Protein AF-B7KFT9-F1 (afdb_monomer)

pLDDT: mean 73.57, std 10.04, range [48.97, 89.81]

Solvent-accessible surface area (backbone atoms only — not comparable to full-atom values): 6494 Å² total; per-residue (Å²): 133,76,73,62,61,58,53,54,51,50,52,51,52,51,50,54,56,57,54,55,63,73,69,56,81,90,66,85,72,70,78,83,74,56,52,67,60,26,22,53,47,32,40,51,52,25,52,58,66,68,42,64,85,56,52,61,53,53,38,64,76,66,67,47,51,76,68,54,46,52,53,51,51,53,52,41,53,54,49,27,52,52,29,41,53,50,22,50,52,40,51,53,25,63,77,70,72,49,81,73,57,68,76,59,42,56,52,39,52,61,62,59,106

Radius of gyration: 26.67 Å; Cα contacts (8 Å, |Δi|>4): 61; chains: 1; bounding box: 37×53×80 Å

Structure (mmCIF, N/CA/C/O backbone):
data_AF-B7KFT9-F1
#
_entry.id   AF-B7KFT9-F1
#
loop_
_atom_site.group_PDB
_atom_site.id
_atom_site.type_symbol
_atom_site.label_atom_id
_atom_site.label_alt_id
_atom_site.label_comp_id
_atom_site.label_asym_id
_atom_site.label_entity_id
_atom_site.label_seq_id
_atom_site.pdbx_PDB_ins_code
_atom_site.Cartn_x
_atom_site.Cartn_y
_atom_site.Cartn_z
_atom_site.occupancy
_atom_site.B_iso_or_equiv
_atom_site.auth_seq_id
_atom_site.auth_comp_id
_atom_site.auth_asym_id
_atom_site.auth_atom_id
_atom_site.pdbx_PDB_model_num
ATOM 1 N N . MET A 1 1 ? 11.076 41.023 -57.574 1.00 50.91 1 MET A N 1
ATOM 2 C CA . MET A 1 1 ? 12.062 40.408 -56.643 1.00 50.91 1 MET A CA 1
ATOM 3 C C . MET A 1 1 ? 11.618 40.264 -55.170 1.00 50.91 1 MET A C 1
ATOM 5 O O . MET A 1 1 ? 12.429 39.828 -54.362 1.00 50.91 1 MET A O 1
ATOM 9 N N . LYS A 1 2 ? 10.359 40.545 -54.775 1.00 49.75 2 LYS A N 1
ATOM 10 C CA . LYS A 1 2 ? 9.922 40.429 -53.358 1.00 49.75 2 LYS A CA 1
ATOM 11 C C . LYS A 1 2 ? 9.443 39.024 -52.929 1.00 49.75 2 LYS A C 1
ATOM 13 O O . LYS A 1 2 ? 9.474 38.719 -51.747 1.00 49.75 2 LYS A O 1
ATOM 18 N N . SER A 1 3 ? 9.062 38.152 -53.870 1.00 54.50 3 SER A N 1
ATOM 19 C CA . SER A 1 3 ? 8.422 36.855 -53.561 1.00 54.50 3 SER A CA 1
ATOM 20 C C . SER A 1 3 ? 9.399 35.714 -53.205 1.00 54.50 3 SER A C 1
ATOM 22 O O . SER A 1 3 ? 9.026 34.774 -52.512 1.00 54.50 3 SER A O 1
ATOM 24 N N . CYS A 1 4 ? 10.672 35.795 -53.617 1.00 52.00 4 CYS A N 1
ATOM 25 C CA . CYS A 1 4 ? 11.648 34.723 -53.361 1.00 52.00 4 CYS A CA 1
ATOM 26 C C . CYS A 1 4 ? 12.202 34.755 -51.921 1.00 52.00 4 CYS A C 1
ATOM 28 O O . CYS A 1 4 ? 12.409 33.715 -51.300 1.00 52.00 4 CYS A O 1
ATOM 30 N N . LYS A 1 5 ? 12.354 35.957 -51.343 1.00 55.03 5 LYS A N 1
ATOM 31 C CA . LYS A 1 5 ? 12.912 36.147 -49.992 1.00 55.03 5 LYS A CA 1
ATOM 32 C C . LYS A 1 5 ? 12.006 35.585 -48.887 1.00 55.03 5 LYS A C 1
ATOM 34 O O . LYS A 1 5 ? 12.515 35.045 -47.912 1.00 55.03 5 LYS A O 1
ATOM 39 N N . SER A 1 6 ? 10.678 35.641 -49.050 1.00 57.47 6 SER A N 1
ATOM 40 C CA . SER A 1 6 ? 9.746 35.111 -48.039 1.00 57.47 6 SER A CA 1
ATOM 41 C C . SER A 1 6 ? 9.670 33.582 -48.035 1.00 57.47 6 SER A C 1
ATOM 43 O O . SER A 1 6 ? 9.377 32.994 -46.998 1.00 57.47 6 SER A O 1
ATOM 45 N N . LYS A 1 7 ? 9.938 32.927 -49.174 1.00 59.19 7 LYS A N 1
ATOM 46 C CA . LYS A 1 7 ? 9.952 31.460 -49.272 1.00 59.19 7 LYS A CA 1
ATOM 47 C C . LYS A 1 7 ? 11.176 30.877 -48.570 1.00 59.19 7 LYS A C 1
ATOM 49 O O . LYS A 1 7 ? 11.033 29.947 -47.789 1.00 59.19 7 LYS A O 1
ATOM 54 N N . ILE A 1 8 ? 12.343 31.490 -48.766 1.00 65.81 8 ILE A N 1
ATOM 55 C CA . ILE A 1 8 ? 13.594 31.079 -48.111 1.00 65.81 8 ILE A CA 1
ATOM 56 C C . ILE A 1 8 ? 13.519 31.317 -46.594 1.00 65.81 8 ILE A C 1
ATOM 58 O O . ILE A 1 8 ? 13.923 30.453 -45.822 1.00 65.81 8 ILE A O 1
ATOM 62 N N . LEU A 1 9 ? 12.917 32.432 -46.157 1.00 67.88 9 LEU A N 1
ATOM 63 C CA . LEU A 1 9 ? 12.706 32.719 -44.733 1.00 67.88 9 LEU A CA 1
ATOM 64 C C . LEU A 1 9 ? 11.788 31.683 -44.058 1.00 67.88 9 LEU A C 1
ATOM 66 O O . LEU A 1 9 ? 12.067 31.245 -42.947 1.00 67.88 9 LEU A O 1
ATOM 70 N N . ARG A 1 10 ? 10.711 31.259 -44.738 1.00 69.06 10 ARG A N 1
ATOM 71 C CA . ARG A 1 10 ? 9.797 30.221 -44.228 1.00 69.06 10 ARG A CA 1
ATOM 72 C C . ARG A 1 10 ? 10.482 28.860 -44.116 1.00 69.06 10 ARG A C 1
ATOM 74 O O . ARG A 1 10 ? 10.305 28.192 -43.108 1.00 69.06 10 ARG A O 1
ATOM 81 N N . ILE A 1 11 ? 11.291 28.487 -45.108 1.00 74.06 11 ILE A N 1
ATOM 82 C CA . ILE A 1 11 ? 12.046 27.225 -45.096 1.00 74.06 11 ILE 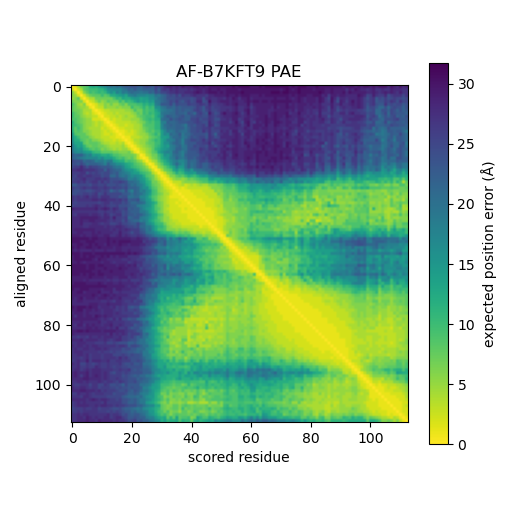A CA 1
ATOM 83 C C . ILE A 1 11 ? 13.080 27.231 -43.963 1.00 74.06 11 ILE A C 1
ATOM 85 O O . ILE A 1 11 ? 13.168 26.262 -43.215 1.00 74.06 11 ILE A O 1
ATOM 89 N N . GLY A 1 12 ? 13.804 28.341 -43.780 1.00 75.06 12 GLY A N 1
ATOM 90 C CA . GLY A 1 12 ? 14.752 28.496 -42.676 1.00 75.06 12 GLY A CA 1
ATOM 91 C C . GLY A 1 12 ? 14.083 28.379 -41.305 1.00 75.06 12 GLY A C 1
ATOM 92 O O . GLY A 1 12 ? 14.577 27.657 -40.445 1.00 75.06 12 GLY A O 1
ATOM 93 N N . LEU A 1 13 ? 12.918 29.012 -41.123 1.00 74.94 13 LEU A N 1
ATOM 94 C CA . LEU A 1 13 ? 12.154 28.917 -39.877 1.00 74.94 13 LEU A CA 1
ATOM 95 C C . LEU A 1 13 ? 11.689 27.479 -39.599 1.00 74.94 13 LEU A C 1
ATOM 97 O O . LEU A 1 13 ? 11.793 27.015 -38.467 1.00 74.94 13 LEU A O 1
ATOM 101 N N . SER A 1 14 ? 11.228 26.754 -40.623 1.00 75.50 14 SER A N 1
ATOM 102 C CA . SER A 1 14 ? 10.828 25.349 -40.488 1.00 75.50 14 SER A CA 1
ATOM 103 C C . SER A 1 14 ? 11.999 24.438 -40.118 1.00 75.50 14 SER A C 1
ATOM 105 O O . SER A 1 14 ? 11.822 23.551 -39.290 1.00 75.50 14 SER A O 1
ATOM 107 N N . ILE A 1 15 ? 13.192 24.671 -40.676 1.00 79.19 15 ILE A N 1
ATOM 108 C CA . ILE A 1 15 ? 14.401 23.897 -40.348 1.00 79.19 15 ILE A CA 1
ATOM 109 C C . ILE A 1 15 ? 14.840 24.159 -38.905 1.00 79.19 15 ILE A C 1
ATOM 111 O O . ILE A 1 15 ? 15.149 23.213 -38.187 1.00 79.19 15 ILE A O 1
ATOM 115 N N . VAL A 1 16 ? 14.823 25.419 -38.456 1.00 78.62 16 VAL A N 1
ATOM 116 C CA . VAL A 1 16 ? 15.152 25.780 -37.065 1.00 78.62 16 VAL A CA 1
ATOM 117 C C . VAL A 1 16 ? 14.157 25.152 -36.087 1.00 78.62 16 VAL A C 1
ATOM 119 O O . VAL A 1 16 ? 14.564 24.608 -35.060 1.00 78.62 16 VAL A O 1
ATOM 122 N N . LEU A 1 17 ? 12.864 25.156 -36.427 1.00 73.12 17 LEU A N 1
ATOM 123 C CA . LEU A 1 17 ? 11.836 24.501 -35.621 1.00 73.12 17 LEU A CA 1
ATOM 124 C C . LEU A 1 17 ? 12.079 22.984 -35.544 1.00 73.12 17 LEU A C 1
ATOM 126 O O . LEU A 1 17 ? 12.048 22.420 -34.453 1.00 73.12 17 LEU A O 1
ATOM 130 N N . LEU A 1 18 ? 12.399 22.336 -36.670 1.00 74.69 18 LEU A N 1
ATOM 131 C CA . LEU A 1 18 ? 12.687 20.898 -36.716 1.00 74.69 18 LEU A CA 1
ATOM 132 C C . LEU A 1 18 ? 13.951 20.528 -35.922 1.00 74.69 18 LEU A C 1
ATOM 134 O O . LEU A 1 18 ? 13.970 19.507 -35.241 1.00 74.69 18 LEU A O 1
ATOM 138 N N . LEU A 1 19 ? 14.991 21.369 -35.970 1.00 72.25 19 LEU A N 1
ATOM 139 C CA . LEU A 1 19 ? 16.220 21.165 -35.196 1.00 72.25 19 LEU A CA 1
ATOM 140 C C . LEU A 1 19 ? 15.979 21.289 -33.689 1.00 72.25 19 LEU A C 1
ATOM 142 O O . LEU A 1 19 ? 16.596 20.565 -32.914 1.00 72.25 19 LEU A O 1
ATOM 146 N N . SER A 1 20 ? 15.069 22.170 -33.261 1.00 66.38 20 SER A N 1
ATOM 147 C CA . SER A 1 20 ? 14.755 22.327 -31.836 1.00 66.38 20 SER A CA 1
ATOM 148 C C . SER A 1 20 ? 14.113 21.075 -31.224 1.00 66.38 20 SER A C 1
ATOM 150 O O . SER A 1 20 ? 14.356 20.789 -30.055 1.00 66.38 20 SER A O 1
ATOM 152 N N . LEU A 1 21 ? 13.393 20.272 -32.023 1.00 64.56 21 LEU A N 1
ATOM 153 C CA . LEU A 1 21 ? 12.817 18.987 -31.601 1.00 64.56 21 LEU A CA 1
ATOM 154 C C . LEU A 1 21 ? 13.876 17.901 -31.335 1.00 64.56 21 LEU A C 1
ATOM 156 O O . LEU A 1 21 ? 13.658 17.037 -30.489 1.00 64.56 21 LEU A O 1
ATOM 160 N N . LEU A 1 22 ? 15.034 17.968 -32.002 1.00 63.88 22 LEU A N 1
ATOM 161 C CA . LEU A 1 22 ? 16.153 17.029 -31.826 1.00 63.88 22 LEU A CA 1
ATOM 162 C C . LEU A 1 22 ? 16.964 17.273 -30.543 1.00 63.88 22 LEU A C 1
ATOM 164 O O . LEU A 1 22 ? 17.696 16.387 -30.114 1.00 63.88 22 LEU A O 1
ATOM 168 N N . ILE A 1 23 ? 16.838 18.456 -29.932 1.00 61.75 23 ILE A N 1
ATOM 169 C CA . ILE A 1 23 ? 17.576 18.838 -28.715 1.00 61.75 23 ILE A CA 1
ATOM 170 C C . ILE A 1 23 ? 16.734 18.585 -27.450 1.00 61.75 23 ILE A C 1
ATOM 172 O O . ILE A 1 23 ? 17.242 18.705 -26.336 1.00 61.75 23 ILE A O 1
ATOM 176 N N . LEU A 1 24 ? 15.459 18.188 -27.576 1.00 58.47 24 LEU A N 1
ATOM 177 C CA . LEU A 1 24 ? 14.690 17.790 -26.397 1.00 58.47 24 LEU A CA 1
ATOM 178 C C . LEU A 1 24 ? 15.303 16.520 -25.788 1.00 58.47 24 LEU A C 1
ATOM 180 O O . LEU A 1 24 ? 15.376 15.497 -26.475 1.00 58.47 24 LEU A O 1
ATOM 184 N N . PRO A 1 25 ? 15.696 16.528 -24.503 1.00 58.94 25 PRO A N 1
ATOM 185 C CA . PRO A 1 25 ? 16.131 15.315 -23.831 1.00 58.94 25 PRO A CA 1
ATOM 186 C C . PRO A 1 25 ? 14.944 14.344 -23.763 1.00 58.94 25 PRO A C 1
ATOM 188 O O . PRO A 1 25 ? 14.019 14.522 -22.978 1.00 58.94 25 PRO A O 1
ATOM 191 N N . HIS A 1 26 ? 14.962 13.301 -24.596 1.00 56.09 26 HIS A N 1
ATOM 192 C CA . HIS A 1 26 ? 13.919 12.265 -24.685 1.00 56.09 26 HIS A CA 1
ATOM 193 C C . HIS A 1 26 ? 13.927 11.287 -23.495 1.00 56.09 26 HIS A C 1
ATOM 195 O O . HIS A 1 26 ? 13.491 10.145 -23.607 1.00 56.09 26 HIS A O 1
ATOM 201 N N . GLN A 1 27 ? 14.465 11.691 -22.348 1.00 55.84 27 GLN A N 1
ATOM 202 C CA . GLN A 1 27 ? 14.792 10.774 -21.265 1.00 55.84 27 GLN A CA 1
ATOM 203 C C . GLN A 1 27 ? 14.294 11.320 -19.934 1.00 55.84 27 GLN A C 1
ATOM 205 O O . GLN A 1 27 ? 15.061 11.709 -19.058 1.00 55.84 27 GLN A O 1
ATOM 210 N N . VAL A 1 28 ? 12.971 11.305 -19.767 1.00 53.75 28 VAL A N 1
ATOM 211 C CA . VAL A 1 28 ? 12.363 11.289 -18.434 1.00 53.75 28 VAL A CA 1
ATOM 212 C C . VAL A 1 28 ? 12.514 9.862 -17.905 1.00 53.75 28 VAL A C 1
ATOM 214 O O . VAL A 1 28 ? 11.581 9.062 -17.946 1.00 53.75 28 VAL A O 1
ATOM 217 N N . PHE A 1 29 ? 13.7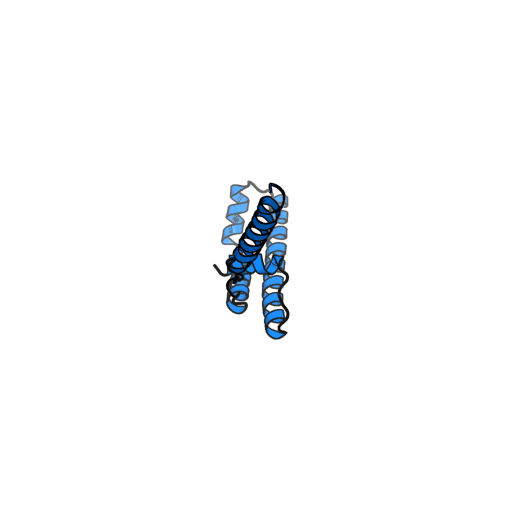23 9.498 -17.475 1.00 48.97 29 PHE A N 1
ATOM 218 C CA . PHE A 1 29 ? 13.919 8.270 -16.712 1.00 48.97 29 PHE A CA 1
ATOM 219 C C . PHE A 1 29 ? 13.243 8.464 -15.355 1.00 48.97 29 PHE A C 1
ATOM 221 O O . PHE A 1 29 ? 13.796 9.085 -14.449 1.00 48.97 29 PHE A O 1
ATOM 228 N N . ALA A 1 30 ? 12.016 7.957 -15.219 1.00 57.25 30 ALA A N 1
ATOM 229 C CA . ALA A 1 30 ? 11.467 7.684 -13.901 1.00 57.25 30 ALA A CA 1
ATOM 230 C C . ALA A 1 30 ? 12.447 6.737 -13.199 1.00 57.25 30 ALA A C 1
ATOM 232 O O . ALA A 1 30 ? 12.845 5.726 -13.786 1.00 57.25 30 ALA A O 1
ATOM 233 N N . ALA A 1 31 ? 12.872 7.089 -11.983 1.00 62.69 31 ALA A N 1
ATOM 234 C CA . ALA A 1 31 ? 13.742 6.229 -11.196 1.00 62.69 31 ALA A CA 1
ATOM 235 C C . ALA A 1 31 ? 13.127 4.816 -11.142 1.00 62.69 31 ALA A C 1
ATOM 237 O O . ALA A 1 31 ? 11.913 4.696 -10.943 1.00 62.69 31 ALA A O 1
ATOM 238 N N . PRO A 1 32 ? 13.912 3.752 -11.381 1.00 64.38 32 PRO A N 1
ATOM 239 C CA . PRO A 1 32 ? 13.388 2.400 -11.306 1.00 64.38 32 PRO A CA 1
ATOM 240 C C . PRO A 1 32 ? 12.899 2.147 -9.877 1.00 64.38 32 PRO A C 1
ATOM 242 O O . PRO A 1 32 ? 13.666 2.279 -8.927 1.00 64.38 32 PRO A O 1
ATOM 245 N N . LEU A 1 33 ? 11.612 1.821 -9.741 1.00 67.75 33 LEU A N 1
ATOM 246 C CA . LEU A 1 33 ? 11.014 1.413 -8.473 1.00 67.75 33 LEU A CA 1
ATOM 247 C C . LEU A 1 33 ? 11.712 0.134 -8.003 1.00 67.75 33 LEU A C 1
ATOM 249 O O . LEU A 1 33 ? 11.803 -0.819 -8.778 1.00 67.75 33 LEU A O 1
ATOM 253 N N . ASN A 1 34 ? 12.161 0.086 -6.752 1.00 81.31 34 ASN A N 1
ATOM 254 C CA . ASN A 1 34 ? 12.583 -1.162 -6.126 1.00 81.31 34 ASN A CA 1
ATOM 255 C C . ASN A 1 34 ? 11.345 -1.849 -5.513 1.00 81.31 34 ASN A C 1
ATOM 257 O O . ASN A 1 34 ? 10.896 -1.442 -4.435 1.00 81.31 34 ASN A O 1
ATOM 261 N N . PRO A 1 35 ? 10.766 -2.872 -6.173 1.00 73.25 35 PRO A N 1
ATOM 262 C CA . PRO A 1 35 ? 9.503 -3.478 -5.748 1.00 73.25 35 PRO A CA 1
ATOM 263 C C . PRO A 1 35 ? 9.593 -4.136 -4.367 1.00 73.25 35 PRO A C 1
ATOM 265 O O . PRO A 1 35 ? 8.635 -4.077 -3.599 1.00 73.25 35 PRO A O 1
ATOM 268 N N . GLU A 1 36 ? 10.749 -4.691 -4.006 1.00 76.69 36 GLU A N 1
ATOM 269 C CA . GLU A 1 36 ? 10.965 -5.339 -2.714 1.00 76.69 36 GLU A CA 1
ATOM 270 C C . GLU A 1 36 ? 10.977 -4.311 -1.575 1.00 76.69 36 GLU A C 1
ATOM 272 O O . GLU A 1 36 ? 10.240 -4.440 -0.595 1.00 76.69 36 GLU A O 1
ATOM 277 N N . LYS A 1 37 ? 11.740 -3.225 -1.742 1.00 80.31 37 LYS A N 1
ATOM 278 C CA . LYS A 1 37 ? 11.789 -2.119 -0.776 1.00 80.31 37 LYS A CA 1
ATOM 279 C C . LYS A 1 37 ? 10.438 -1.408 -0.658 1.00 80.31 37 LYS A C 1
ATOM 281 O O . LYS A 1 37 ? 10.029 -1.044 0.447 1.00 80.31 37 LYS A O 1
ATOM 286 N N . ALA A 1 38 ? 9.735 -1.225 -1.774 1.00 79.31 38 ALA A N 1
ATOM 287 C CA . ALA A 1 38 ? 8.410 -0.616 -1.796 1.00 79.31 38 ALA A CA 1
ATOM 288 C C . ALA A 1 38 ? 7.358 -1.504 -1.106 1.00 79.31 38 ALA A C 1
ATOM 290 O O . ALA A 1 38 ? 6.565 -0.999 -0.308 1.00 79.31 38 ALA A O 1
ATOM 291 N N . SER A 1 39 ? 7.393 -2.820 -1.342 1.00 79.38 39 SER A N 1
ATOM 292 C CA . SER A 1 39 ? 6.541 -3.807 -0.664 1.00 79.38 39 SER A CA 1
ATOM 293 C C . SER A 1 39 ? 6.779 -3.785 0.850 1.00 79.38 39 SER A C 1
ATOM 295 O O . SER A 1 39 ? 5.841 -3.548 1.608 1.00 79.38 39 SER A O 1
ATOM 297 N N . GLN A 1 40 ? 8.039 -3.877 1.295 1.00 84.06 40 GLN A N 1
ATOM 298 C CA . GLN A 1 40 ? 8.391 -3.855 2.721 1.00 84.06 40 GLN A CA 1
ATOM 299 C C . GLN A 1 40 ? 7.971 -2.559 3.428 1.00 84.06 40 GLN A C 1
ATOM 301 O O . GLN A 1 40 ? 7.466 -2.593 4.550 1.00 84.06 40 GLN A O 1
ATOM 306 N N . LYS A 1 41 ? 8.174 -1.391 2.803 1.00 83.44 41 LYS A N 1
ATOM 307 C CA . LYS A 1 41 ? 7.751 -0.112 3.397 1.00 83.44 41 LYS A CA 1
ATOM 308 C C . LYS A 1 41 ? 6.229 0.025 3.458 1.00 83.44 41 LYS A C 1
ATOM 310 O O . LYS A 1 41 ?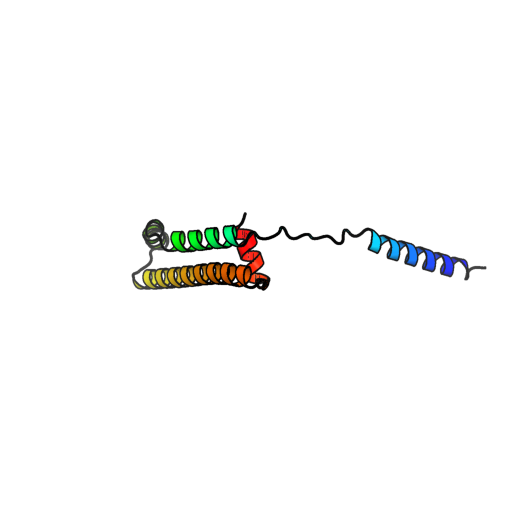 5.714 0.588 4.421 1.00 83.44 41 LYS A O 1
ATOM 315 N N . THR A 1 42 ? 5.520 -0.493 2.459 1.00 81.56 42 THR A N 1
ATOM 316 C CA . THR A 1 42 ? 4.051 -0.503 2.437 1.00 81.56 42 THR A CA 1
ATOM 317 C C . THR A 1 42 ? 3.496 -1.421 3.527 1.00 81.56 42 THR A C 1
ATOM 319 O O . THR A 1 42 ? 2.575 -1.030 4.240 1.00 81.56 42 THR A O 1
ATOM 322 N N . GLU A 1 43 ? 4.108 -2.589 3.722 1.00 82.50 43 GLU A N 1
ATOM 323 C CA . GLU A 1 43 ? 3.777 -3.529 4.798 1.00 82.50 43 GLU A CA 1
ATOM 324 C C . GLU A 1 43 ? 4.017 -2.906 6.183 1.00 82.50 43 GLU A C 1
ATOM 326 O O . GLU A 1 43 ? 3.114 -2.880 7.016 1.00 82.50 43 GLU A O 1
ATOM 331 N N . ARG A 1 44 ? 5.168 -2.249 6.395 1.00 82.69 44 ARG A N 1
ATOM 332 C CA . ARG A 1 44 ? 5.436 -1.507 7.642 1.00 82.69 44 ARG A CA 1
ATOM 333 C C . ARG A 1 44 ? 4.438 -0.380 7.899 1.00 82.69 44 ARG A 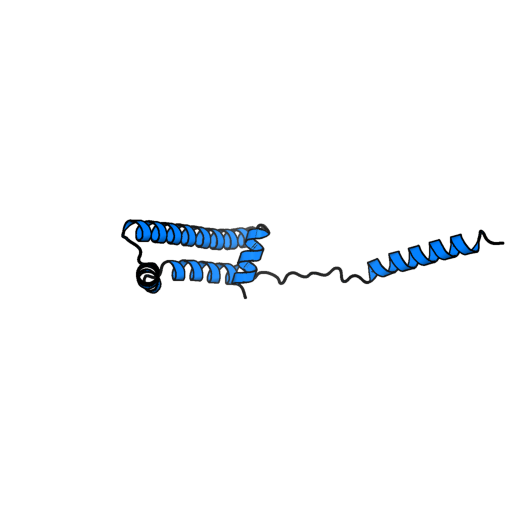C 1
ATOM 335 O O . ARG A 1 44 ? 4.072 -0.141 9.045 1.00 82.69 44 ARG A O 1
ATOM 342 N N . ALA A 1 45 ? 4.013 0.340 6.863 1.00 80.56 45 ALA A N 1
ATOM 343 C CA . ALA A 1 45 ? 3.004 1.386 7.014 1.00 80.56 45 ALA A CA 1
ATOM 344 C C . ALA A 1 45 ? 1.648 0.806 7.441 1.00 80.56 45 ALA A C 1
ATOM 346 O O . ALA A 1 45 ? 0.965 1.402 8.273 1.00 80.56 45 ALA A O 1
ATOM 347 N N . ALA A 1 46 ? 1.294 -0.367 6.913 1.00 79.62 46 ALA A N 1
ATOM 348 C CA . ALA A 1 46 ? 0.105 -1.104 7.315 1.00 79.62 46 ALA A CA 1
ATOM 349 C C . ALA A 1 46 ? 0.167 -1.476 8.811 1.00 79.62 46 ALA A C 1
ATOM 351 O O . ALA A 1 46 ? -0.770 -1.187 9.555 1.00 79.62 46 ALA A O 1
ATOM 352 N N . ASP A 1 47 ? 1.312 -1.980 9.279 1.00 80.56 47 ASP A N 1
ATOM 353 C CA . ASP A 1 47 ? 1.516 -2.330 10.691 1.00 80.56 47 ASP A CA 1
ATOM 354 C C . ASP A 1 47 ? 1.473 -1.108 11.624 1.00 80.56 47 ASP A C 1
ATOM 356 O O . ASP A 1 47 ? 0.859 -1.160 12.689 1.00 80.56 47 ASP A O 1
ATOM 360 N N . ILE A 1 48 ? 2.070 0.021 11.224 1.00 78.75 48 ILE A N 1
ATOM 361 C CA . ILE A 1 48 ? 2.058 1.266 12.016 1.00 78.75 48 ILE A CA 1
ATOM 362 C C . ILE A 1 48 ? 0.631 1.802 12.187 1.00 78.75 48 ILE A C 1
ATOM 364 O O . ILE A 1 48 ? 0.280 2.285 13.264 1.00 78.75 48 ILE A O 1
ATOM 368 N N . ILE A 1 49 ? -0.209 1.702 11.152 1.00 71.81 49 ILE A N 1
ATOM 369 C CA . ILE A 1 49 ? -1.607 2.152 11.215 1.00 71.81 49 ILE A CA 1
ATOM 370 C C . ILE A 1 49 ? -2.409 1.337 12.234 1.00 71.81 49 ILE A C 1
ATOM 372 O O . ILE A 1 49 ? -3.314 1.890 12.864 1.00 71.81 49 ILE A O 1
ATOM 376 N N . VAL A 1 50 ? -2.077 0.061 12.426 1.00 69.62 50 VAL A N 1
ATOM 377 C CA . VAL A 1 50 ? -2.783 -0.842 13.346 1.00 69.62 50 VAL A CA 1
ATOM 378 C C . VAL A 1 50 ? -2.286 -0.716 14.790 1.00 69.62 50 VAL A C 1
ATOM 380 O O . VAL A 1 50 ? -3.033 -1.030 15.712 1.00 69.62 50 VAL A O 1
ATOM 383 N N . GLN A 1 51 ? -1.070 -0.214 15.031 1.00 71.06 51 GLN A N 1
ATOM 384 C CA . GLN A 1 51 ? -0.541 -0.111 16.395 1.00 71.06 51 GLN A CA 1
ATOM 385 C C . GLN A 1 51 ? -1.377 0.820 17.301 1.00 71.06 51 GLN A C 1
ATOM 387 O O . GLN A 1 51 ? -1.628 1.996 17.000 1.00 71.06 51 GLN A O 1
ATOM 392 N N . ASP A 1 52 ? -1.750 0.282 18.468 1.00 59.31 52 ASP A N 1
ATOM 393 C CA . ASP A 1 52 ? -2.637 0.885 19.477 1.00 59.31 52 ASP A CA 1
ATOM 394 C C . ASP A 1 52 ? -2.148 2.234 20.027 1.00 59.31 52 ASP A C 1
ATOM 396 O O . ASP A 1 52 ? -2.950 3.070 20.449 1.00 59.31 52 ASP A O 1
ATOM 400 N N . ASN A 1 53 ? -0.846 2.510 19.944 1.00 60.00 53 ASN A N 1
ATOM 401 C CA . ASN A 1 53 ? -0.234 3.736 20.467 1.00 60.00 53 ASN A CA 1
ATOM 402 C C . ASN A 1 53 ? -0.789 5.017 19.811 1.00 60.00 53 ASN A C 1
ATOM 404 O O . ASN A 1 53 ? -0.733 6.095 20.400 1.00 60.00 53 ASN A O 1
ATOM 408 N N . GLN A 1 54 ? -1.361 4.919 18.605 1.00 61.44 54 GLN A N 1
ATOM 409 C CA . GLN A 1 54 ? -2.044 6.040 17.945 1.00 61.44 54 GLN A CA 1
ATOM 410 C C . GLN A 1 54 ? -3.570 6.020 18.118 1.00 61.44 54 GLN A C 1
ATOM 412 O O . GLN A 1 54 ? -4.250 6.977 17.754 1.00 61.44 54 GLN A O 1
ATOM 417 N N . LYS A 1 55 ? -4.144 4.937 18.648 1.00 63.22 55 LYS A N 1
ATOM 418 C CA . LYS A 1 55 ? -5.593 4.762 18.819 1.00 63.22 55 LYS A CA 1
ATOM 419 C C . LYS A 1 55 ? -6.141 5.622 19.951 1.00 63.22 55 LYS A C 1
ATOM 421 O O . LYS A 1 55 ? -7.120 6.336 19.748 1.00 63.22 55 LYS A O 1
ATOM 426 N N . GLU A 1 56 ? -5.473 5.638 21.100 1.00 65.88 56 GLU A N 1
ATOM 427 C CA . GLU A 1 56 ? -5.859 6.520 22.208 1.00 65.88 56 GLU A CA 1
ATOM 428 C C . GLU A 1 56 ? -5.682 8.009 21.874 1.00 65.88 56 GLU A C 1
ATOM 430 O O . GLU A 1 56 ? -6.522 8.826 22.253 1.00 65.88 56 GLU A O 1
ATOM 435 N N . ASN A 1 57 ? -4.625 8.370 21.137 1.00 68.00 57 ASN A N 1
ATOM 436 C CA . ASN A 1 57 ? -4.325 9.767 20.812 1.00 68.00 57 ASN A CA 1
ATOM 437 C C . ASN A 1 57 ? -5.418 10.390 19.925 1.00 68.00 57 ASN A C 1
ATOM 439 O O . ASN A 1 57 ? -5.934 11.458 20.240 1.00 68.00 57 ASN A O 1
ATOM 443 N N . VAL A 1 58 ? -5.863 9.676 18.884 1.00 67.81 58 VAL A N 1
ATOM 444 C CA . VAL A 1 58 ? -6.946 10.141 17.998 1.00 67.81 58 VAL A CA 1
ATOM 445 C C . VAL A 1 58 ? -8.278 10.244 18.750 1.00 67.81 58 VAL A C 1
ATOM 447 O O . VAL A 1 58 ? -8.988 11.237 18.609 1.00 67.81 58 VAL A O 1
ATOM 450 N N . LYS A 1 59 ? -8.610 9.274 19.612 1.00 70.06 59 LYS A N 1
ATOM 451 C CA . LYS A 1 59 ? -9.840 9.344 20.422 1.00 70.06 59 LYS A CA 1
ATOM 452 C C . LYS A 1 59 ? -9.863 10.576 21.327 1.00 70.06 59 LYS A C 1
ATOM 454 O O . LYS A 1 59 ? -10.889 11.249 21.403 1.00 70.06 59 LYS A O 1
ATOM 459 N N . ARG A 1 60 ? -8.732 10.890 21.971 1.00 70.88 60 ARG A N 1
ATOM 460 C CA . ARG A 1 60 ? -8.601 12.050 22.865 1.00 70.88 60 ARG A CA 1
ATOM 461 C C . ARG A 1 60 ? -8.544 13.379 22.111 1.00 70.88 60 ARG A C 1
ATOM 463 O O . ARG A 1 60 ? -9.212 14.314 22.533 1.00 70.88 60 ARG A O 1
ATOM 470 N N . GLN A 1 61 ? -7.805 13.469 21.001 1.00 69.44 61 GLN A N 1
ATOM 471 C CA . GLN A 1 61 ? -7.704 14.702 20.203 1.00 69.44 61 GLN A CA 1
ATOM 472 C C . GLN A 1 61 ? -9.038 15.129 19.592 1.00 69.44 61 GLN A C 1
ATOM 474 O O . GLN A 1 61 ? -9.321 16.321 19.523 1.00 69.44 61 GLN A O 1
ATOM 479 N N . PHE A 1 62 ? -9.849 14.168 19.149 1.00 74.88 62 PHE A N 1
ATOM 480 C CA . PHE A 1 62 ? -11.093 14.451 18.435 1.00 74.88 62 PHE A CA 1
ATOM 481 C C . PHE A 1 62 ? -12.349 14.282 19.299 1.00 74.88 62 PHE A C 1
ATOM 483 O O . PHE A 1 62 ? -13.454 14.421 18.782 1.00 74.88 62 PHE A O 1
ATOM 490 N N . GLY A 1 63 ? -12.202 13.987 20.599 1.00 73.44 63 GLY A N 1
ATOM 491 C CA . GLY A 1 63 ? -13.332 13.819 21.521 1.00 73.44 63 GLY A CA 1
ATOM 492 C C . GLY A 1 63 ? -14.337 12.767 21.045 1.00 73.44 63 GLY A C 1
ATOM 493 O O . GLY A 1 63 ? -15.546 12.970 21.151 1.00 73.44 63 GLY A O 1
ATOM 494 N N . LEU A 1 64 ? -13.847 11.678 20.444 1.00 74.94 64 LEU A N 1
ATOM 495 C CA . LEU A 1 64 ? -14.701 10.700 19.774 1.00 74.94 64 LEU A CA 1
ATOM 496 C C . LEU A 1 64 ? -15.519 9.913 20.801 1.00 74.94 64 LEU A C 1
ATOM 498 O O . LEU A 1 64 ? -14.965 9.305 21.717 1.00 74.94 64 LEU A O 1
ATOM 502 N N . ASN A 1 65 ? -16.837 9.879 20.607 1.00 76.62 65 ASN A N 1
ATOM 503 C CA . ASN A 1 65 ? -17.713 8.933 21.294 1.00 76.62 65 ASN A CA 1
ATOM 504 C C . ASN A 1 65 ? -17.496 7.503 20.754 1.00 76.62 65 ASN A C 1
ATOM 506 O O . ASN A 1 65 ? -16.786 7.300 19.765 1.00 76.62 65 ASN A O 1
ATOM 510 N N . GLU A 1 66 ? -18.103 6.497 21.390 1.00 72.62 66 GLU A N 1
ATOM 511 C CA . GLU A 1 66 ? -17.932 5.083 21.007 1.00 72.62 66 GLU A CA 1
ATOM 512 C C . GLU A 1 66 ? -18.211 4.831 19.517 1.00 72.62 66 GLU A C 1
ATOM 514 O O . GLU A 1 66 ? -17.453 4.127 18.853 1.00 72.62 66 GLU A O 1
ATOM 519 N N . HIS A 1 67 ? -19.226 5.495 18.956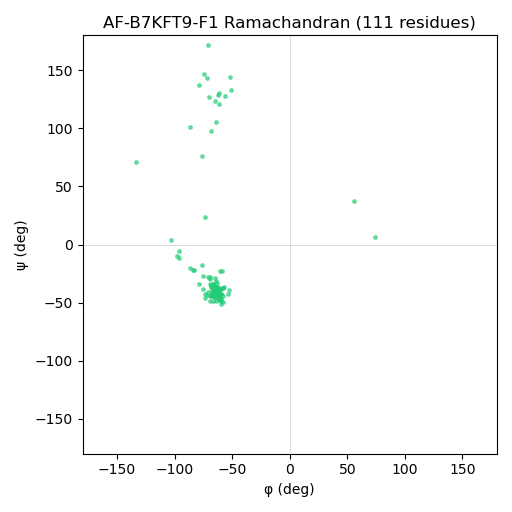 1.00 73.75 67 HIS A N 1
ATOM 520 C CA . HIS A 1 67 ? -19.566 5.384 17.539 1.00 73.75 67 HIS A CA 1
ATOM 521 C C . HIS A 1 67 ? -18.498 5.998 16.614 1.00 73.75 67 HIS A C 1
ATOM 523 O O . HIS A 1 67 ? -18.097 5.389 15.623 1.00 73.75 67 HIS A O 1
ATOM 529 N N . GLY A 1 68 ? -17.981 7.185 16.950 1.00 73.75 68 GLY A N 1
ATOM 530 C CA . GLY A 1 68 ? -16.886 7.819 16.212 1.00 73.75 68 GLY A CA 1
ATOM 531 C C . GLY A 1 68 ? -15.589 7.010 16.283 1.00 73.75 68 GLY A C 1
ATOM 532 O O . GLY A 1 68 ? -14.872 6.896 15.290 1.00 73.75 68 GLY A O 1
ATOM 533 N N . SER A 1 69 ? -15.321 6.382 17.429 1.00 78.06 69 SER A N 1
ATOM 534 C CA . SER A 1 69 ? -14.207 5.447 17.590 1.00 78.06 69 SER A CA 1
ATOM 535 C C . SER A 1 69 ? -14.339 4.236 16.666 1.00 78.06 69 SER A C 1
ATOM 537 O O . SER A 1 69 ? -13.352 3.827 16.063 1.00 78.06 69 SER A O 1
ATOM 539 N N . GLU A 1 70 ? -15.533 3.659 16.549 1.00 81.44 70 GLU A N 1
ATOM 540 C CA . GLU A 1 70 ? -15.771 2.487 15.702 1.00 81.44 70 GLU A CA 1
ATOM 541 C C . GLU A 1 70 ? -15.578 2.809 14.210 1.00 81.44 70 GLU A C 1
ATOM 543 O O . GLU A 1 70 ? -15.025 2.008 13.455 1.00 81.44 70 GLU A O 1
ATOM 548 N N . LEU A 1 71 ? -15.988 4.005 13.772 1.00 82.81 71 LEU A N 1
ATOM 549 C CA . LEU A 1 71 ? -15.755 4.472 12.402 1.00 82.81 71 LEU A CA 1
ATOM 550 C C . LEU A 1 71 ? -14.265 4.667 12.103 1.00 82.81 71 LEU A C 1
ATOM 552 O O . LEU A 1 71 ? -13.806 4.301 11.019 1.00 82.81 71 LEU A O 1
ATOM 556 N N . VAL A 1 72 ? -13.510 5.215 13.059 1.00 81.81 72 VAL A N 1
ATOM 557 C CA . VAL A 1 72 ? -12.054 5.365 12.935 1.00 81.81 72 VAL A CA 1
ATOM 558 C C . VAL A 1 72 ? -11.369 4.003 12.884 1.00 81.81 72 VAL A C 1
ATOM 560 O O . VAL A 1 72 ? -10.508 3.799 12.031 1.00 81.81 72 VAL A O 1
ATOM 563 N N . ASP A 1 73 ? -11.780 3.060 13.729 1.00 82.00 73 ASP A N 1
ATOM 564 C CA . ASP A 1 73 ? -11.239 1.699 13.727 1.00 82.00 73 ASP A CA 1
ATOM 565 C C . ASP A 1 73 ? -11.506 1.010 12.373 1.00 82.00 73 ASP A C 1
ATOM 567 O O . ASP A 1 73 ? -10.565 0.578 11.707 1.00 82.00 73 ASP A O 1
ATOM 571 N N . LYS A 1 74 ? -12.743 1.067 11.856 1.00 85.75 74 LYS A N 1
ATOM 572 C CA . LYS A 1 74 ? -13.088 0.538 10.518 1.00 85.75 74 LYS A CA 1
ATOM 573 C C . LYS A 1 74 ? -12.293 1.191 9.386 1.00 85.75 74 LYS A C 1
ATOM 575 O O . LYS A 1 74 ? -11.958 0.533 8.399 1.00 85.75 74 LYS A O 1
ATOM 580 N N . ALA A 1 75 ? -12.020 2.492 9.476 1.00 85.25 75 ALA A N 1
ATOM 581 C CA . ALA A 1 75 ? -11.222 3.193 8.475 1.00 85.25 75 ALA A CA 1
ATOM 582 C C . ALA A 1 75 ? -9.756 2.730 8.490 1.00 85.25 75 ALA A C 1
ATOM 584 O O . ALA A 1 75 ? -9.161 2.565 7.422 1.00 85.25 75 ALA A O 1
ATOM 585 N N . ARG A 1 76 ? -9.193 2.480 9.679 1.00 82.06 76 ARG A N 1
ATOM 586 C CA . ARG A 1 76 ? -7.828 1.961 9.851 1.00 82.06 76 ARG A CA 1
ATOM 587 C C . ARG A 1 76 ? -7.706 0.536 9.335 1.00 82.06 76 ARG A C 1
ATOM 589 O O . ARG A 1 76 ? -6.772 0.264 8.586 1.00 82.06 76 ARG A O 1
ATOM 596 N N . ASP A 1 77 ? -8.680 -0.319 9.630 1.00 86.94 77 ASP A N 1
ATOM 597 C CA . ASP A 1 77 ? -8.707 -1.697 9.132 1.00 86.94 77 ASP A CA 1
ATOM 598 C C . ASP A 1 77 ? -8.735 -1.730 7.600 1.00 86.94 77 ASP A C 1
ATOM 600 O O . ASP A 1 77 ? -7.899 -2.374 6.967 1.00 86.94 77 ASP A O 1
ATOM 604 N N . ARG A 1 78 ? -9.606 -0.924 6.978 1.00 87.94 78 ARG A N 1
ATOM 605 C CA . ARG A 1 78 ? -9.658 -0.798 5.511 1.00 87.94 78 ARG A CA 1
ATOM 606 C C . ARG A 1 78 ? -8.367 -0.243 4.911 1.00 87.94 78 ARG A C 1
ATOM 608 O O . ARG A 1 78 ? -7.994 -0.621 3.800 1.00 87.94 78 ARG A O 1
ATOM 615 N N . ALA A 1 79 ? -7.705 0.691 5.593 1.00 84.88 79 ALA A N 1
ATOM 616 C CA . ALA A 1 79 ? -6.426 1.230 5.139 1.00 84.88 79 ALA A CA 1
ATOM 617 C C . ALA A 1 79 ? -5.323 0.163 5.206 1.00 84.88 79 ALA A C 1
ATOM 619 O O . ALA A 1 79 ? -4.585 -0.010 4.238 1.00 84.88 79 ALA A O 1
ATOM 620 N N . ASN A 1 80 ? -5.266 -0.592 6.304 1.00 85.81 80 ASN A N 1
ATOM 621 C CA . ASN A 1 80 ? -4.357 -1.717 6.493 1.00 85.81 80 ASN A CA 1
ATOM 622 C C . ASN A 1 80 ? -4.547 -2.785 5.402 1.00 85.81 80 ASN A C 1
ATOM 624 O O . ASN A 1 80 ? -3.588 -3.151 4.725 1.00 85.81 80 ASN A O 1
ATOM 628 N N . GLU A 1 81 ? -5.786 -3.212 5.147 1.00 89.69 81 GLU A N 1
ATOM 629 C CA . GLU A 1 81 ? -6.109 -4.169 4.080 1.00 89.69 81 GLU A CA 1
ATOM 630 C C . GLU A 1 81 ? -5.660 -3.681 2.698 1.00 89.69 81 GLU A C 1
ATOM 632 O O . GLU A 1 81 ? -5.058 -4.434 1.929 1.00 89.69 81 GLU A O 1
ATOM 637 N N . LYS A 1 82 ? -5.909 -2.405 2.373 1.00 88.31 82 LYS A N 1
ATOM 638 C CA . LYS A 1 82 ? -5.490 -1.827 1.088 1.00 88.31 82 LYS A CA 1
ATOM 639 C C . LYS A 1 82 ? -3.974 -1.785 0.934 1.00 88.31 82 LYS A C 1
ATOM 641 O O . LYS A 1 82 ? -3.481 -2.059 -0.159 1.00 88.31 82 LYS A O 1
ATOM 646 N N . LEU A 1 83 ? -3.245 -1.443 1.995 1.00 85.81 83 LEU A N 1
ATOM 647 C CA . LEU A 1 83 ? -1.784 -1.392 1.971 1.00 85.81 83 LEU A CA 1
ATOM 648 C C . LEU A 1 83 ? -1.182 -2.794 1.850 1.00 85.81 83 LEU A C 1
ATOM 650 O O . LEU A 1 83 ? -0.319 -2.996 0.998 1.00 85.81 83 LEU A O 1
ATOM 654 N N . LYS A 1 84 ? -1.692 -3.778 2.600 1.00 86.56 84 LYS A N 1
ATOM 655 C CA . LYS A 1 84 ? -1.281 -5.183 2.452 1.00 86.56 84 LYS A CA 1
ATOM 656 C C . LYS A 1 84 ? -1.553 -5.703 1.043 1.00 86.56 84 LYS A C 1
ATOM 658 O O . LYS A 1 84 ? -0.635 -6.169 0.379 1.00 86.56 84 LYS A O 1
ATOM 663 N N . SER A 1 85 ? -2.764 -5.485 0.525 1.00 89.81 85 SER A N 1
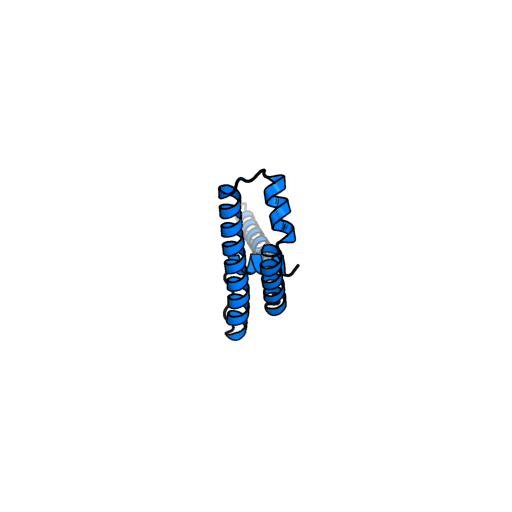ATOM 664 C CA . SER A 1 85 ? -3.113 -5.865 -0.850 1.00 89.81 85 SER A CA 1
ATOM 665 C C . SER A 1 85 ? -2.191 -5.220 -1.889 1.00 89.81 85 SER A C 1
ATOM 667 O O . SER A 1 85 ? -1.860 -5.847 -2.894 1.00 89.81 85 SER A O 1
ATOM 669 N N . LEU A 1 86 ? -1.767 -3.972 -1.674 1.00 86.25 86 LEU A N 1
ATOM 670 C CA . LEU A 1 86 ? -0.837 -3.292 -2.571 1.00 86.25 86 LEU A CA 1
ATOM 671 C C . LEU A 1 86 ? 0.581 -3.876 -2.484 1.00 86.25 86 LEU A C 1
ATOM 673 O O . LEU A 1 86 ? 1.227 -4.053 -3.519 1.00 86.25 86 LEU A O 1
ATOM 677 N N . ALA A 1 87 ? 1.054 -4.200 -1.280 1.00 84.62 87 ALA A N 1
ATOM 678 C CA . ALA A 1 87 ? 2.341 -4.856 -1.065 1.00 84.62 87 ALA A CA 1
ATOM 679 C C . ALA A 1 87 ? 2.387 -6.247 -1.724 1.00 84.62 87 ALA A C 1
ATOM 681 O O . ALA A 1 87 ? 3.377 -6.567 -2.389 1.00 84.62 87 ALA A O 1
ATOM 682 N N . ASP A 1 88 ? 1.302 -7.016 -1.611 1.00 86.94 88 ASP A N 1
ATOM 683 C CA . ASP A 1 88 ? 1.154 -8.340 -2.222 1.00 86.94 88 ASP A CA 1
ATOM 684 C C . ASP A 1 88 ? 1.103 -8.254 -3.748 1.00 86.94 88 ASP A C 1
ATOM 686 O O . ASP A 1 88 ? 1.878 -8.923 -4.429 1.00 86.94 88 ASP A O 1
ATOM 690 N N . LYS A 1 89 ? 0.279 -7.352 -4.301 1.00 85.56 89 LYS A N 1
ATOM 691 C CA . LYS A 1 89 ? 0.210 -7.104 -5.754 1.00 85.56 89 LYS A CA 1
ATOM 692 C C . LYS A 1 89 ? 1.555 -6.689 -6.334 1.00 85.56 89 LYS A C 1
ATOM 694 O O . LYS A 1 89 ? 1.887 -7.077 -7.447 1.00 85.56 89 LYS A O 1
ATOM 699 N N . THR A 1 90 ? 2.324 -5.893 -5.595 1.00 83.06 90 THR A N 1
ATOM 700 C CA . THR A 1 90 ? 3.670 -5.465 -6.002 1.00 83.06 90 THR A CA 1
ATOM 701 C C . THR A 1 90 ? 4.614 -6.664 -6.093 1.00 83.06 90 THR A C 1
ATOM 703 O O . THR A 1 90 ? 5.327 -6.804 -7.084 1.00 83.06 90 THR A O 1
ATOM 706 N N . ARG A 1 91 ? 4.574 -7.559 -5.098 1.00 80.62 91 ARG A N 1
ATOM 707 C CA . ARG A 1 91 ? 5.390 -8.782 -5.042 1.00 80.62 91 ARG A CA 1
ATOM 708 C C . ARG A 1 91 ? 4.992 -9.789 -6.127 1.00 80.62 91 ARG A C 1
ATOM 710 O O . ARG A 1 91 ? 5.849 -10.348 -6.802 1.00 80.62 91 ARG A O 1
ATOM 717 N N . GLU A 1 92 ? 3.695 -9.986 -6.344 1.00 82.25 92 GLU A N 1
ATOM 718 C CA . GLU A 1 92 ? 3.160 -10.874 -7.382 1.00 82.25 92 GLU A CA 1
ATOM 719 C C . GLU A 1 92 ? 3.501 -10.377 -8.796 1.00 82.25 92 GLU A C 1
ATOM 721 O O . GLU A 1 92 ? 3.966 -11.143 -9.643 1.00 82.25 92 GLU A O 1
ATOM 726 N N . ARG A 1 93 ? 3.337 -9.074 -9.049 1.00 79.94 93 ARG A N 1
ATOM 727 C CA . ARG A 1 93 ? 3.677 -8.457 -10.339 1.00 79.94 93 ARG A CA 1
ATOM 728 C C . ARG A 1 93 ? 5.178 -8.464 -10.617 1.00 79.94 93 ARG A C 1
ATOM 730 O O . ARG A 1 93 ? 5.583 -8.683 -11.753 1.00 79.94 93 ARG A O 1
ATOM 737 N N . GLN A 1 94 ? 6.010 -8.328 -9.583 1.00 75.50 94 GLN A N 1
ATOM 738 C CA . GLN A 1 94 ? 7.455 -8.538 -9.700 1.00 75.50 94 GLN A CA 1
ATOM 739 C C . GLN A 1 94 ? 7.786 -9.965 -10.166 1.00 75.50 94 GLN A C 1
ATOM 741 O O . GLN A 1 94 ? 8.638 -10.133 -11.035 1.00 75.50 94 GLN A O 1
ATOM 746 N N . ASN A 1 95 ? 7.099 -10.980 -9.633 1.00 70.44 95 ASN A N 1
ATOM 747 C CA . ASN A 1 95 ? 7.336 -12.382 -9.993 1.00 70.44 95 ASN A CA 1
ATOM 748 C C . ASN A 1 95 ? 6.854 -12.737 -11.409 1.00 70.44 95 ASN A C 1
ATOM 750 O O . ASN A 1 95 ? 7.393 -13.649 -12.031 1.00 70.44 95 ASN A O 1
ATOM 754 N N . THR A 1 96 ? 5.844 -12.031 -11.919 1.00 75.19 96 THR A N 1
ATOM 755 C CA . THR A 1 96 ? 5.248 -12.267 -13.247 1.00 75.19 96 THR A CA 1
ATOM 756 C C . THR A 1 96 ? 5.810 -11.354 -14.341 1.00 75.19 96 THR A C 1
ATOM 758 O O . THR A 1 96 ? 5.571 -11.597 -15.521 1.00 75.19 96 THR A O 1
ATOM 761 N N . GLY A 1 97 ? 6.565 -10.313 -13.974 1.00 68.62 97 GLY A N 1
ATOM 762 C CA . GLY A 1 97 ? 7.080 -9.300 -14.901 1.00 68.62 97 GLY A CA 1
ATOM 763 C C . GLY A 1 97 ? 6.020 -8.309 -15.397 1.00 68.62 97 GLY A C 1
ATOM 764 O O . GLY A 1 97 ? 6.313 -7.479 -16.260 1.00 68.62 97 GLY A O 1
ATOM 765 N N . GLU A 1 98 ? 4.796 -8.367 -14.865 1.00 73.25 98 GLU A N 1
ATOM 766 C CA . GLU A 1 98 ? 3.747 -7.404 -15.181 1.00 73.25 98 GLU A CA 1
ATOM 767 C C . GLU A 1 98 ? 4.026 -6.036 -14.552 1.00 73.25 98 GLU A C 1
ATOM 769 O O . GLU A 1 98 ? 4.487 -5.914 -13.416 1.00 73.25 98 GLU A O 1
ATOM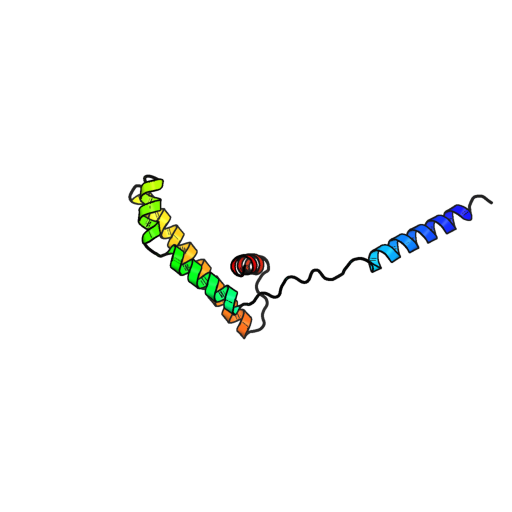 774 N N . SER A 1 99 ? 3.684 -4.966 -15.271 1.00 73.88 99 SER A N 1
ATOM 775 C CA . SER A 1 99 ? 3.807 -3.615 -14.732 1.00 73.88 99 SER A CA 1
ATOM 776 C C . SER A 1 99 ? 2.708 -3.318 -13.708 1.00 73.88 99 SER A C 1
ATOM 778 O O . SER A 1 99 ? 1.571 -3.795 -13.791 1.00 73.88 99 SER A O 1
ATOM 780 N N . ILE A 1 100 ? 3.054 -2.513 -12.705 1.00 78.75 100 ILE A N 1
ATOM 781 C CA . ILE A 1 100 ? 2.099 -1.985 -11.729 1.00 78.75 100 ILE A CA 1
ATOM 782 C C . ILE A 1 100 ? 1.347 -0.811 -12.376 1.00 78.75 100 ILE A C 1
ATOM 784 O O . ILE A 1 100 ? 1.990 0.019 -13.028 1.00 78.75 100 ILE A O 1
ATOM 788 N N . PRO A 1 101 ? 0.017 -0.697 -12.192 1.00 81.06 101 PRO A N 1
ATOM 789 C CA . PRO A 1 101 ? -0.751 0.435 -12.699 1.00 81.06 101 PRO A CA 1
ATOM 790 C C . PRO A 1 101 ? -0.143 1.791 -12.291 1.00 81.06 101 PRO A C 1
ATOM 792 O O . PRO A 1 101 ? 0.341 1.916 -11.162 1.00 81.06 101 PRO A O 1
ATOM 795 N N . PRO A 1 102 ? -0.200 2.830 -13.146 1.00 76.62 102 PRO A N 1
ATOM 796 C CA . PRO A 1 102 ? 0.464 4.115 -12.897 1.00 76.62 102 PRO A CA 1
ATOM 797 C C . PRO A 1 102 ? 0.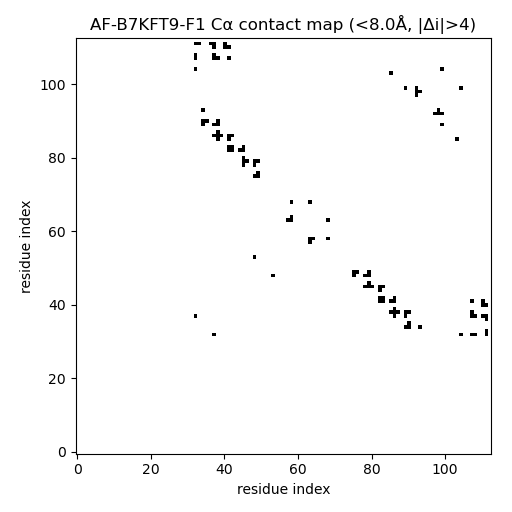124 4.764 -11.547 1.00 76.62 102 PRO A C 1
ATOM 799 O O . PRO A 1 102 ? 1.022 5.219 -10.839 1.00 76.62 102 PRO A O 1
ATOM 802 N N . ASP A 1 103 ? -1.149 4.738 -11.149 1.00 76.12 103 ASP A N 1
ATOM 803 C CA . ASP A 1 103 ? -1.613 5.338 -9.889 1.00 76.12 103 ASP A CA 1
ATOM 804 C C . ASP A 1 103 ? -1.023 4.636 -8.656 1.00 76.12 103 ASP A C 1
A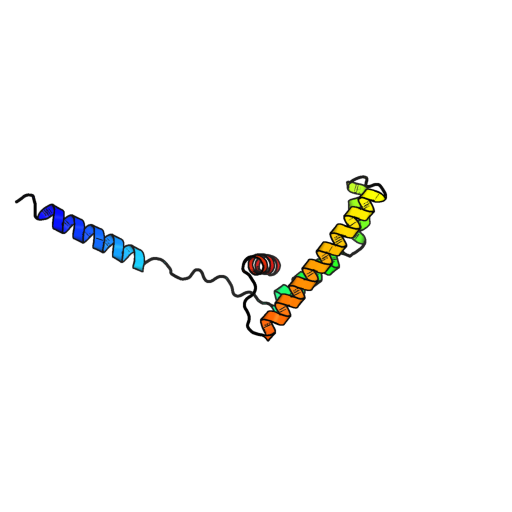TOM 806 O O . ASP A 1 103 ? -0.680 5.269 -7.657 1.00 76.12 103 ASP A O 1
ATOM 810 N N . GLN A 1 104 ? -0.857 3.315 -8.743 1.00 80.06 104 GLN A N 1
ATOM 811 C CA . GLN A 1 104 ? -0.239 2.498 -7.700 1.00 80.06 104 GLN A CA 1
ATOM 812 C C . GLN A 1 104 ? 1.280 2.684 -7.688 1.00 80.06 104 GLN A C 1
ATOM 814 O O . GLN A 1 104 ? 1.885 2.779 -6.621 1.00 80.06 104 GLN A O 1
ATOM 819 N N . LYS A 1 105 ? 1.894 2.813 -8.868 1.00 79.44 105 LYS A N 1
ATOM 820 C CA . LYS A 1 105 ? 3.326 3.071 -9.015 1.00 79.44 105 LYS A CA 1
ATOM 821 C C . LYS A 1 105 ? 3.730 4.397 -8.371 1.00 79.44 105 LYS A C 1
ATOM 823 O O . LYS A 1 105 ? 4.681 4.418 -7.599 1.00 79.44 105 LYS A O 1
ATOM 828 N N . LEU A 1 106 ? 2.984 5.477 -8.614 1.00 79.88 106 LEU A N 1
ATOM 829 C CA . LEU A 1 106 ? 3.269 6.789 -8.021 1.00 79.88 106 LEU A CA 1
ATOM 830 C C . LEU A 1 106 ? 3.211 6.751 -6.488 1.00 79.88 106 LEU A C 1
ATOM 832 O O . LEU A 1 106 ? 4.011 7.396 -5.810 1.00 79.88 106 LEU A O 1
ATOM 836 N N . PHE A 1 107 ? 2.257 6.003 -5.931 1.00 82.44 107 PHE A N 1
ATOM 837 C CA . PHE A 1 107 ? 2.169 5.801 -4.490 1.00 82.44 107 PHE A CA 1
ATOM 838 C C . PHE A 1 107 ? 3.394 5.043 -3.957 1.00 82.44 107 PHE A C 1
ATOM 840 O O . PHE A 1 107 ? 4.030 5.499 -3.010 1.00 82.44 107 PHE A O 1
ATOM 847 N N . LEU A 1 108 ? 3.768 3.933 -4.596 1.00 81.50 108 LEU A N 1
ATOM 848 C CA . LEU A 1 108 ? 4.926 3.126 -4.203 1.00 81.50 108 LEU A CA 1
ATOM 849 C C . LEU A 1 108 ? 6.250 3.897 -4.330 1.00 81.50 108 LEU A C 1
ATOM 851 O O . LEU A 1 108 ? 7.086 3.814 -3.436 1.00 81.50 108 LEU A O 1
ATOM 855 N N . GLU A 1 109 ? 6.418 4.712 -5.374 1.00 78.75 109 GLU A N 1
ATOM 856 C CA . GLU A 1 109 ? 7.581 5.595 -5.545 1.00 78.75 109 GLU A CA 1
ATOM 857 C C . GLU A 1 109 ? 7.696 6.618 -4.405 1.00 78.75 109 GLU A C 1
ATOM 859 O O . GLU A 1 109 ? 8.797 6.912 -3.934 1.00 78.75 109 GLU A O 1
ATOM 864 N N . LYS A 1 110 ? 6.565 7.158 -3.930 1.00 77.94 110 LYS A N 1
ATOM 865 C CA . LYS A 1 110 ? 6.544 8.053 -2.763 1.00 77.94 110 LYS A CA 1
ATOM 866 C C . LYS A 1 110 ? 6.893 7.321 -1.474 1.00 77.94 110 LYS A C 1
ATOM 868 O O . LYS A 1 110 ? 7.559 7.909 -0.631 1.00 77.94 110 LYS A O 1
ATOM 873 N N . MET A 1 111 ? 6.467 6.067 -1.335 1.00 70.56 111 MET A N 1
ATOM 874 C CA . MET A 1 111 ? 6.816 5.235 -0.184 1.00 70.56 111 MET A CA 1
ATOM 875 C C . MET A 1 111 ? 8.298 4.855 -0.192 1.00 70.56 111 MET A C 1
ATOM 877 O O . MET A 1 111 ? 8.895 4.744 0.871 1.00 70.56 111 MET A O 1
ATOM 881 N N . GLU A 1 112 ? 8.920 4.660 -1.358 1.00 68.50 112 GLU A N 1
ATOM 882 C CA . GLU A 1 112 ? 10.322 4.241 -1.447 1.00 68.50 112 GLU A CA 1
ATOM 883 C C . GLU A 1 112 ? 11.326 5.322 -1.004 1.00 68.50 112 GLU A C 1
ATOM 885 O O . GLU A 1 112 ? 12.390 4.973 -0.466 1.00 68.50 112 GLU A O 1
ATOM 890 N N . ARG A 1 113 ? 10.969 6.604 -1.171 1.00 58.59 113 ARG A N 1
ATOM 891 C CA . ARG A 1 113 ? 11.722 7.761 -0.652 1.00 58.59 113 ARG A CA 1
ATOM 892 C C . ARG A 1 113 ? 11.816 7.723 0.873 1.00 58.59 113 ARG A C 1
ATOM 894 O O . ARG A 1 113 ? 12.922 7.999 1.373 1.00 58.59 113 ARG A O 1
#

Organism: Gloeothece citriformis (strain PCC 7424) (NCBI:txid65393)

Secondary structure (DSSP, 8-state):
--HHHHHHHHHHHHHHHHHHHHTS-----PPPP-HHHHHHHHHHHHHHHH-GGGHHHHHHHTT--HHHHHHHHHHHHHHHHHHHHHHHHHHHHHHHTPPPPHHHHHHHHHHH-

Sequence (113 aa):
MKSCKSKILRIGLSIVLLLSLLILPHQVFAAPLNPEKASQKTERAADIIVQDNQKENVKRQFGLNEHGSELVDKARDRANEKLKSLADKTRERQNTGESIPPDQKLFLEKMER

Foldseek 3Di:
DPPPVVVVVVVVVVVVVVVVVVPPPPDPPDPDQPLLLLLVLLLVVLVVLPDCVVLVVVCVVVVDDPVSSVVSVVVSVVSSVVSNVLSVVSVVCVVVVHDDPPVSVVVSSVSSD

Mean predicted aligned error: 14.81 Å